Protein AF-A0A2P4YPI7-F1 (afdb_monomer_lite)

Organism: NCBI:txid4796

Sequence (105 aa):
MAAGLEGGWNIRLIFQPPNSPDMNVLDLVGTDDIIRAVLDAFQSMNSETLDTIFLTLHDCIRSILAVNGSNQYTLPHMDKLKRAGTLPVSLHCERSVYDSAVLKR

Foldseek 3Di:
DPPQPPPNHNDDDDDDDPPPCVPDPVNPPDDPVVVVVVVVVVVPDDVLVVQVVQQQVQVVVLQCLQVLNDPPGDRDDCVVCVVVVNRDSYDDRDPVSVCSNVVPD

InterPro domains:
  IPR036397 Ribonuclease H superfamily [G3DSA:3.30.420.10] (4-73)

pLDDT: mean 77.87, std 10.3, range [50.47, 92.38]

Secondary structure (DSSP, 8-state):
--TTTGGG------PPPTT-GGG-TTTT---HHHHHHHHHHHHHS-HHHHHHHHHHHHHHHHHHHHTTT-S--PPP-THHHHHTT---SS----HHHHHHHHTT-

Structure (mmCIF, N/CA/C/O backbone):
data_AF-A0A2P4YPI7-F1
#
_entry.id   AF-A0A2P4YPI7-F1
#
loop_
_atom_site.group_PDB
_atom_site.id
_atom_site.type_symbol
_atom_site.label_atom_id
_atom_site.label_alt_id
_atom_site.label_comp_id
_atom_site.label_asym_id
_atom_site.label_entity_id
_atom_site.label_seq_id
_atom_site.pdbx_PDB_ins_code
_atom_site.Cartn_x
_atom_site.Cartn_y
_atom_site.Cartn_z
_atom_site.occupancy
_atom_site.B_iso_or_equiv
_atom_site.auth_seq_id
_atom_site.auth_comp_id
_atom_site.auth_asym_id
_atom_site.auth_atom_id
_atom_site.pdbx_PDB_model_num
ATOM 1 N N . MET A 1 1 ? 7.577 -38.413 2.799 1.00 55.69 1 MET A N 1
ATOM 2 C CA . MET A 1 1 ? 6.857 -37.120 2.739 1.00 55.69 1 MET A CA 1
ATOM 3 C C . MET A 1 1 ? 5.368 -37.324 3.056 1.00 55.69 1 MET A C 1
ATOM 5 O O . MET A 1 1 ? 4.529 -37.012 2.228 1.00 55.69 1 MET A O 1
ATOM 9 N N . ALA A 1 2 ? 5.026 -37.888 4.222 1.00 63.84 2 ALA A N 1
ATOM 10 C CA . ALA A 1 2 ? 3.639 -38.285 4.526 1.00 63.84 2 ALA A CA 1
ATOM 11 C C . ALA A 1 2 ? 2.871 -37.250 5.375 1.00 63.84 2 ALA A C 1
ATOM 13 O O . ALA A 1 2 ? 1.708 -36.988 5.104 1.00 63.84 2 ALA A O 1
ATOM 14 N N . ALA A 1 3 ? 3.535 -36.591 6.331 1.00 73.12 3 ALA A N 1
ATOM 15 C CA . ALA A 1 3 ? 2.873 -35.698 7.291 1.00 73.12 3 ALA A CA 1
ATOM 16 C C . ALA A 1 3 ? 2.243 -34.429 6.676 1.00 73.12 3 ALA A C 1
ATOM 18 O O . ALA A 1 3 ? 1.295 -33.889 7.226 1.00 73.12 3 ALA A O 1
ATOM 19 N N . GLY A 1 4 ? 2.747 -33.942 5.536 1.00 79.12 4 GLY A N 1
ATOM 20 C CA . GLY A 1 4 ? 2.237 -32.718 4.895 1.00 79.12 4 GLY A CA 1
ATOM 21 C C . GLY A 1 4 ? 1.034 -32.923 3.971 1.00 79.12 4 GLY A C 1
ATOM 22 O O . GLY A 1 4 ? 0.544 -31.941 3.417 1.00 79.12 4 GLY A O 1
ATOM 23 N N . LEU A 1 5 ? 0.616 -34.179 3.771 1.00 82.56 5 LEU A N 1
ATOM 24 C CA . LEU A 1 5 ? -0.429 -34.583 2.821 1.00 82.56 5 LEU A CA 1
ATOM 25 C C . LEU A 1 5 ? -1.610 -35.311 3.479 1.00 82.56 5 LEU A C 1
ATOM 27 O O . LEU A 1 5 ? -2.612 -35.603 2.825 1.00 82.56 5 LEU A O 1
ATOM 31 N N . GLU A 1 6 ? -1.497 -35.631 4.765 1.00 84.00 6 GLU A N 1
ATOM 32 C CA . GLU A 1 6 ? -2.555 -36.297 5.516 1.00 84.00 6 GLU A CA 1
ATOM 33 C C . GLU A 1 6 ? -3.773 -35.373 5.656 1.00 84.00 6 GLU A C 1
ATOM 35 O O . GLU A 1 6 ? -3.616 -34.165 5.788 1.00 84.00 6 GLU A O 1
ATOM 40 N N . GLY A 1 7 ? -4.994 -35.911 5.576 1.00 84.56 7 GLY A N 1
ATOM 41 C CA . GLY A 1 7 ? -6.229 -35.132 5.753 1.00 84.56 7 GLY A CA 1
ATOM 42 C C . GLY A 1 7 ? -6.568 -34.129 4.637 1.00 84.56 7 GLY A C 1
ATOM 43 O O . GLY A 1 7 ? -7.423 -33.274 4.847 1.00 84.56 7 GLY A O 1
ATOM 44 N N . GLY A 1 8 ? -5.924 -34.210 3.464 1.00 87.94 8 GLY A N 1
ATOM 45 C CA . GLY A 1 8 ? -6.168 -33.296 2.335 1.00 87.94 8 GLY A CA 1
ATOM 46 C C . GLY A 1 8 ? -5.355 -32.000 2.383 1.00 87.94 8 GLY A C 1
ATOM 47 O O . GLY A 1 8 ? -5.553 -31.111 1.554 1.00 87.94 8 GLY A O 1
ATOM 48 N N . TRP A 1 9 ? -4.425 -31.891 3.330 1.00 80.94 9 TRP A N 1
ATOM 49 C CA . TRP A 1 9 ? -3.502 -30.768 3.411 1.00 80.94 9 TRP A CA 1
ATOM 50 C C . TRP A 1 9 ? -2.416 -30.870 2.328 1.00 80.94 9 TRP A C 1
ATOM 52 O O . TRP A 1 9 ? -2.112 -31.946 1.829 1.00 80.94 9 TRP A O 1
ATOM 62 N N . ASN A 1 10 ? -1.842 -29.738 1.915 1.00 87.25 10 ASN A N 1
ATOM 63 C CA . ASN A 1 10 ? -0.708 -29.687 0.982 1.00 87.25 10 ASN A CA 1
ATOM 64 C C . ASN A 1 10 ? 0.349 -28.738 1.541 1.00 87.25 10 ASN A C 1
ATOM 66 O O . ASN A 1 10 ? 0.548 -27.623 1.055 1.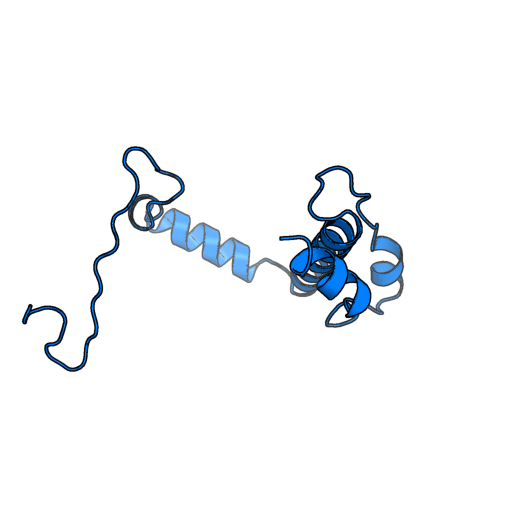00 87.25 10 ASN A O 1
ATOM 70 N N . ILE A 1 11 ? 0.965 -29.163 2.641 1.00 85.75 11 ILE A N 1
ATOM 71 C CA . ILE A 1 11 ? 1.916 -28.345 3.385 1.00 85.75 11 ILE A CA 1
ATOM 72 C C . ILE A 1 11 ? 3.256 -28.361 2.653 1.00 85.75 11 ILE A C 1
ATOM 74 O O . ILE A 1 11 ? 3.896 -29.403 2.501 1.00 85.75 11 ILE A O 1
ATOM 78 N N . ARG A 1 12 ? 3.691 -27.177 2.219 1.00 83.50 12 ARG A N 1
ATOM 79 C CA . ARG A 1 12 ? 4.991 -26.951 1.585 1.00 83.50 12 ARG A CA 1
ATOM 80 C C . ARG A 1 12 ? 5.854 -26.106 2.507 1.00 83.50 12 ARG A C 1
ATOM 82 O O . ARG A 1 12 ? 5.483 -24.987 2.844 1.00 83.50 12 ARG A O 1
ATOM 89 N N . LEU A 1 13 ? 7.005 -26.643 2.896 1.00 77.12 13 LEU A N 1
ATOM 90 C CA . LEU A 1 13 ? 8.005 -25.890 3.646 1.00 77.12 13 LEU A CA 1
ATOM 91 C C . LEU A 1 13 ? 8.797 -25.018 2.671 1.00 77.12 13 LEU A C 1
ATOM 93 O O . LEU A 1 13 ? 9.355 -25.524 1.697 1.00 77.12 13 LEU A O 1
ATOM 97 N N . ILE A 1 14 ? 8.840 -23.718 2.940 1.00 78.88 14 ILE A N 1
ATOM 98 C CA . ILE A 1 14 ? 9.695 -22.762 2.238 1.00 78.88 14 ILE A CA 1
ATOM 99 C C . ILE A 1 14 ? 10.772 -22.276 3.205 1.00 78.88 14 ILE A C 1
ATOM 101 O O . ILE A 1 14 ? 10.491 -22.008 4.372 1.00 78.88 14 ILE A O 1
ATOM 105 N N . PHE A 1 15 ? 12.017 -22.203 2.736 1.00 72.69 15 PHE A N 1
ATOM 106 C CA . PHE A 1 15 ? 13.115 -21.683 3.545 1.00 72.69 15 PHE A CA 1
ATOM 107 C C . PHE A 1 15 ? 12.974 -20.169 3.687 1.00 72.69 15 PHE A C 1
ATOM 109 O O . PHE A 1 15 ? 12.786 -19.472 2.689 1.00 72.69 15 PHE A O 1
ATOM 116 N N . GLN A 1 16 ? 13.090 -19.664 4.915 1.00 75.50 16 GLN A N 1
ATOM 117 C CA . GLN A 1 16 ? 13.230 -18.232 5.157 1.00 75.50 16 GLN A CA 1
ATOM 118 C C . GLN A 1 16 ? 14.714 -17.840 5.228 1.00 75.50 16 GLN A C 1
ATOM 120 O O . GLN A 1 16 ? 15.525 -18.617 5.743 1.00 75.50 16 GLN A O 1
ATOM 125 N N . PRO A 1 17 ? 15.089 -16.660 4.704 1.00 68.31 17 PRO A N 1
ATOM 126 C CA . PRO A 1 17 ? 16.455 -16.164 4.800 1.00 68.31 17 PRO A CA 1
ATOM 127 C C . PRO A 1 17 ? 16.851 -15.897 6.269 1.00 68.31 17 PRO A C 1
ATOM 129 O O . PRO A 1 17 ? 16.066 -15.307 7.015 1.00 68.31 17 PRO A O 1
ATOM 132 N N . PRO A 1 18 ? 18.056 -16.311 6.713 1.00 66.06 18 PRO A N 1
ATOM 133 C CA . PRO A 1 18 ? 18.526 -16.045 8.073 1.00 66.06 18 PRO A CA 1
ATOM 134 C C . PRO A 1 18 ? 18.647 -14.532 8.341 1.00 66.06 18 PRO A C 1
ATOM 136 O O . PRO A 1 18 ? 19.009 -13.771 7.447 1.00 66.06 18 PRO A O 1
ATOM 139 N N . ASN A 1 19 ? 18.351 -14.099 9.576 1.00 63.75 19 ASN A N 1
ATOM 140 C CA . ASN A 1 19 ? 18.341 -12.692 10.023 1.00 63.75 19 ASN A CA 1
ATOM 141 C C . ASN A 1 19 ? 17.408 -11.754 9.232 1.00 63.75 19 ASN A C 1
ATOM 143 O O . ASN A 1 19 ? 17.752 -10.600 8.991 1.00 63.75 19 ASN A O 1
ATOM 147 N N . SER A 1 20 ? 16.224 -12.229 8.842 1.00 66.19 20 SER A N 1
ATOM 148 C CA . SER A 1 20 ? 15.203 -11.406 8.175 1.00 66.19 20 SER A CA 1
ATOM 149 C C . SER A 1 20 ? 13.976 -11.201 9.078 1.00 66.19 20 SER A C 1
ATOM 151 O O . SER A 1 20 ? 12.931 -11.798 8.815 1.00 66.19 20 SER A O 1
ATOM 153 N N . PRO A 1 21 ? 14.087 -10.394 10.154 1.00 60.19 21 PRO A N 1
ATOM 154 C CA . PRO A 1 21 ? 12.990 -10.166 11.101 1.00 60.19 21 PRO A CA 1
ATOM 155 C C . PRO A 1 21 ? 11.750 -9.568 10.419 1.00 60.19 21 PRO A C 1
ATOM 157 O O . PRO A 1 21 ? 10.631 -9.938 10.754 1.00 60.19 21 PRO A O 1
ATOM 160 N N . ASP A 1 22 ? 11.942 -8.756 9.374 1.00 61.34 22 ASP A N 1
ATOM 161 C CA . ASP A 1 22 ? 10.863 -8.153 8.575 1.00 61.34 22 ASP A CA 1
ATOM 162 C C . ASP A 1 22 ? 10.048 -9.176 7.755 1.00 61.34 22 ASP A C 1
ATOM 164 O O . ASP A 1 22 ? 9.006 -8.847 7.192 1.00 61.34 22 ASP A O 1
ATOM 168 N N . MET A 1 23 ? 10.531 -10.419 7.655 1.00 57.75 23 MET A N 1
ATOM 169 C CA . MET A 1 23 ? 9.943 -11.502 6.859 1.00 57.75 23 MET A CA 1
ATOM 170 C C . MET A 1 23 ? 9.415 -12.657 7.727 1.00 57.75 23 MET A C 1
ATOM 172 O O . MET A 1 23 ? 8.847 -13.614 7.190 1.00 57.75 23 MET A O 1
ATOM 176 N N . ASN A 1 24 ? 9.590 -12.597 9.053 1.00 62.97 24 ASN A N 1
ATOM 177 C CA . ASN A 1 24 ? 9.104 -13.626 9.964 1.00 62.97 24 ASN A CA 1
ATOM 178 C C . ASN A 1 24 ? 7.663 -13.321 10.403 1.00 62.97 24 ASN A C 1
ATOM 180 O O . ASN A 1 24 ? 7.408 -12.459 11.239 1.00 62.97 24 ASN A O 1
ATOM 184 N N . VAL A 1 25 ? 6.707 -14.078 9.858 1.00 59.06 25 VAL A N 1
ATOM 185 C CA . VAL A 1 25 ? 5.279 -13.982 10.214 1.00 59.06 25 VAL A CA 1
ATOM 186 C C . VAL A 1 25 ? 5.032 -14.286 11.700 1.00 59.06 25 VAL A C 1
ATOM 188 O O . VAL A 1 25 ? 4.085 -13.756 12.275 1.00 59.06 25 VAL A O 1
ATOM 191 N N . LEU A 1 26 ? 5.874 -15.110 12.335 1.00 59.56 26 LEU A N 1
ATOM 192 C CA . LEU A 1 26 ? 5.732 -15.487 13.747 1.00 59.56 26 LEU A CA 1
ATOM 193 C C . LEU A 1 26 ? 6.278 -14.428 14.718 1.00 59.56 26 LEU A C 1
ATOM 195 O O . LEU A 1 26 ? 5.798 -14.368 15.846 1.00 59.56 26 LEU A O 1
ATOM 199 N N . ASP A 1 27 ? 7.199 -13.559 14.288 1.00 58.06 27 ASP A N 1
ATOM 200 C CA . ASP A 1 27 ? 7.745 -12.482 15.138 1.00 58.06 27 ASP A CA 1
ATOM 201 C C . ASP A 1 27 ? 6.836 -11.239 15.187 1.00 58.06 27 ASP A C 1
ATOM 203 O O . ASP A 1 27 ? 7.055 -10.333 15.989 1.00 58.06 27 ASP A O 1
ATOM 207 N N . LEU A 1 28 ? 5.774 -11.208 14.374 1.00 55.19 28 LEU A N 1
ATOM 208 C CA . LEU A 1 28 ? 4.727 -10.179 14.405 1.00 55.19 28 LEU A CA 1
ATOM 209 C C . LEU A 1 28 ? 3.599 -10.489 15.406 1.00 55.19 28 LEU A C 1
ATOM 211 O O . LEU A 1 28 ? 2.702 -9.665 15.587 1.00 55.19 28 LEU A O 1
ATOM 215 N N . VAL A 1 29 ? 3.615 -11.653 16.068 1.00 60.00 29 VAL A N 1
ATOM 216 C CA . VAL A 1 29 ? 2.555 -12.063 17.006 1.00 60.00 29 VAL A CA 1
ATOM 217 C C . VAL A 1 29 ? 2.866 -11.540 18.410 1.00 60.00 29 VAL A C 1
ATOM 219 O O . VAL A 1 29 ? 3.136 -12.285 19.350 1.00 60.00 29 VAL A O 1
ATOM 222 N N . GLY A 1 30 ? 2.868 -10.217 18.542 1.00 61.31 30 GLY A N 1
ATOM 223 C CA . GLY A 1 30 ? 2.919 -9.544 19.832 1.00 61.31 30 GLY A CA 1
ATOM 224 C C . GLY A 1 30 ? 1.514 -9.445 20.428 1.00 61.31 30 GLY A C 1
ATOM 225 O O . GLY A 1 30 ? 0.604 -9.037 19.724 1.00 61.31 30 GLY A O 1
ATOM 226 N N . THR A 1 31 ? 1.378 -9.883 21.683 1.00 69.06 31 THR A N 1
ATOM 227 C CA . THR A 1 31 ? 0.348 -9.604 22.714 1.00 69.06 31 THR A CA 1
ATOM 228 C C . THR A 1 31 ? -1.089 -9.226 22.294 1.00 69.06 31 THR A C 1
ATOM 230 O O . THR A 1 31 ? -1.326 -8.390 21.429 1.00 69.06 31 THR A O 1
ATOM 233 N N . ASP A 1 32 ? -2.089 -9.744 23.023 1.00 77.50 32 ASP A N 1
ATOM 234 C CA . ASP A 1 32 ? -3.520 -9.406 22.848 1.00 77.50 32 ASP A CA 1
ATOM 235 C C . ASP A 1 32 ? -3.796 -7.896 22.735 1.00 77.50 32 ASP A C 1
ATOM 237 O O . ASP A 1 32 ? -4.741 -7.478 22.070 1.00 77.50 32 ASP A O 1
ATOM 241 N N . ASP A 1 33 ? -2.961 -7.066 23.358 1.00 77.62 33 ASP A N 1
ATOM 242 C CA . ASP A 1 33 ? -3.066 -5.611 23.313 1.00 77.62 33 ASP A CA 1
ATOM 243 C C . ASP A 1 33 ? -2.719 -5.017 21.942 1.00 77.62 33 ASP A C 1
ATOM 245 O O . ASP A 1 33 ? -3.375 -4.069 21.517 1.00 77.62 33 ASP A O 1
ATOM 249 N N . ILE A 1 34 ? -1.753 -5.582 21.207 1.00 82.62 34 ILE A N 1
ATOM 250 C CA . ILE A 1 34 ? -1.466 -5.165 19.825 1.00 82.62 34 ILE A CA 1
ATOM 251 C C . ILE A 1 34 ? -2.609 -5.606 18.915 1.00 82.62 34 ILE A C 1
ATOM 253 O O . ILE A 1 34 ? -3.060 -4.822 18.082 1.00 82.62 34 ILE A O 1
ATOM 257 N N . ILE A 1 35 ? -3.131 -6.822 19.104 1.00 85.25 35 ILE A N 1
ATOM 258 C CA . ILE A 1 35 ? -4.289 -7.309 18.342 1.00 85.25 35 ILE A CA 1
ATOM 259 C C . ILE A 1 35 ? -5.492 -6.381 18.559 1.00 85.25 35 ILE A C 1
ATOM 261 O O . ILE A 1 35 ? -6.114 -5.948 17.590 1.00 85.25 35 ILE A O 1
ATOM 265 N N . ARG A 1 36 ? -5.792 -6.019 19.813 1.00 87.69 36 ARG A N 1
ATOM 266 C CA . ARG A 1 36 ? -6.854 -5.058 20.152 1.00 87.69 36 ARG A CA 1
ATOM 267 C C . ARG A 1 36 ? -6.596 -3.689 19.537 1.00 87.69 36 ARG A C 1
ATOM 269 O O . ARG A 1 36 ? -7.478 -3.168 18.870 1.00 87.69 36 ARG A O 1
ATOM 276 N N . ALA A 1 37 ? -5.390 -3.143 19.684 1.00 89.31 37 ALA A N 1
ATOM 277 C CA . ALA A 1 37 ? -5.046 -1.837 19.131 1.00 89.31 37 ALA A CA 1
ATOM 278 C C . ALA A 1 37 ? -5.193 -1.792 17.600 1.00 89.31 37 ALA A C 1
ATOM 280 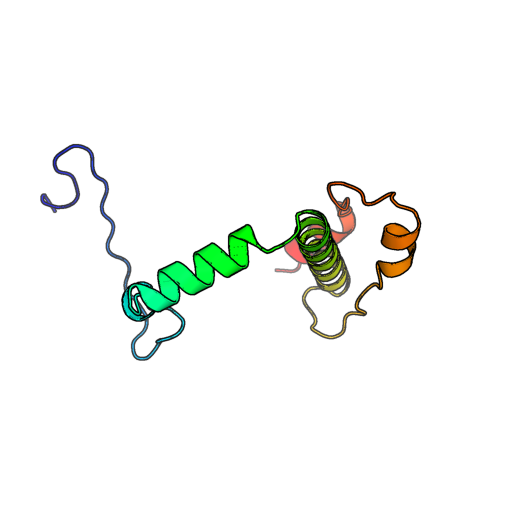O O . ALA A 1 37 ? -5.694 -0.809 17.060 1.00 89.31 37 ALA A O 1
ATOM 281 N N . VAL A 1 38 ? -4.801 -2.859 16.894 1.00 88.06 38 VAL A N 1
ATOM 282 C CA . VAL A 1 38 ? -4.977 -2.971 15.438 1.00 88.06 38 VAL A CA 1
ATOM 283 C C . VAL A 1 38 ? -6.457 -3.076 15.069 1.00 88.06 38 VAL A C 1
ATOM 285 O O . VAL A 1 38 ? -6.890 -2.411 14.130 1.00 88.06 38 VAL A O 1
ATOM 288 N N . LEU A 1 39 ? -7.244 -3.871 15.800 1.00 90.19 39 LEU A N 1
ATOM 289 C CA . LEU A 1 39 ? -8.686 -3.990 15.566 1.00 90.19 39 LEU A CA 1
ATOM 290 C C . LEU A 1 39 ? -9.419 -2.669 15.825 1.00 90.19 39 LEU A C 1
ATOM 292 O O . LEU A 1 39 ? -10.248 -2.274 15.008 1.00 90.19 39 LEU A O 1
ATOM 296 N N . ASP A 1 40 ? -9.080 -1.959 16.899 1.00 92.38 40 ASP A N 1
ATOM 297 C CA . ASP A 1 40 ? -9.650 -0.651 17.229 1.00 92.38 40 ASP A CA 1
ATOM 298 C C . ASP A 1 40 ? -9.261 0.399 16.182 1.00 92.38 40 ASP A C 1
ATOM 300 O O . ASP A 1 40 ? -10.106 1.166 15.713 1.00 92.38 40 ASP A O 1
ATOM 304 N N . ALA A 1 41 ? -7.998 0.411 15.744 1.00 89.69 41 ALA A N 1
ATOM 305 C CA . ALA A 1 41 ? -7.542 1.277 14.660 1.00 89.69 41 ALA A CA 1
ATOM 306 C C . ALA A 1 41 ? -8.276 0.968 13.345 1.00 89.69 41 ALA A C 1
ATOM 308 O O . ALA A 1 41 ? -8.681 1.883 12.636 1.00 89.69 41 ALA A O 1
ATOM 309 N N . PHE A 1 42 ? -8.499 -0.310 13.034 1.00 86.31 42 PHE A N 1
ATOM 310 C CA . PHE A 1 42 ? -9.242 -0.723 11.846 1.00 86.31 42 PHE A CA 1
ATOM 311 C C . PHE A 1 42 ? -10.717 -0.302 11.911 1.00 86.31 42 PHE A C 1
ATOM 313 O O . PHE A 1 42 ? -11.233 0.245 10.942 1.00 86.31 42 PHE A O 1
ATOM 320 N N . GLN A 1 43 ? -11.388 -0.508 13.049 1.00 88.19 43 GLN A N 1
ATOM 321 C CA . GLN A 1 43 ? -12.798 -0.139 13.230 1.00 88.19 43 GLN A CA 1
ATOM 322 C C . GLN A 1 43 ? -13.020 1.377 13.287 1.00 88.19 43 GLN A C 1
ATOM 324 O O . GLN A 1 43 ? -14.052 1.863 12.829 1.00 88.19 43 GLN A O 1
ATOM 329 N N . SER A 1 44 ? -12.071 2.128 13.849 1.00 90.50 44 SER A N 1
ATOM 330 C CA . SER A 1 44 ? -12.132 3.595 13.909 1.00 90.50 44 SER A CA 1
ATOM 331 C C . SER A 1 44 ? -11.768 4.276 12.587 1.00 90.50 44 SER A C 1
ATOM 333 O O . SER A 1 44 ? -12.063 5.459 12.398 1.00 90.50 44 SER A O 1
ATOM 335 N N . MET A 1 45 ? -11.144 3.552 11.656 1.00 86.94 45 MET A N 1
ATOM 336 C CA . MET A 1 45 ? -10.765 4.085 10.356 1.00 86.94 45 MET A CA 1
ATOM 337 C C . MET A 1 45 ? -12.000 4.288 9.476 1.00 86.94 45 MET A C 1
ATOM 339 O O . MET A 1 45 ? -12.799 3.381 9.258 1.00 86.94 45 MET A O 1
ATOM 343 N N . ASN A 1 46 ? -12.154 5.495 8.933 1.00 85.25 46 ASN A N 1
ATOM 344 C CA . ASN A 1 46 ? -13.268 5.791 8.040 1.00 85.25 46 ASN A CA 1
ATOM 345 C C . ASN A 1 46 ? -13.025 5.195 6.638 1.00 85.25 46 ASN A C 1
ATOM 347 O O . ASN A 1 46 ? -11.901 5.204 6.123 1.00 85.25 46 ASN A O 1
ATOM 351 N N . SER A 1 47 ? -14.091 4.693 6.009 1.00 81.81 47 SER A N 1
ATOM 352 C CA . SER A 1 47 ? -14.023 4.065 4.682 1.00 81.81 47 SER A CA 1
ATOM 353 C C . SER A 1 47 ? -13.513 5.027 3.605 1.00 81.81 47 SER A C 1
ATOM 355 O O . SER A 1 47 ? -12.724 4.630 2.756 1.00 81.81 47 SER A O 1
ATOM 357 N N . GLU A 1 48 ? -13.853 6.315 3.694 1.00 80.81 48 GLU A N 1
ATOM 358 C CA . GLU A 1 48 ? -13.387 7.345 2.754 1.00 80.81 48 GLU A CA 1
ATOM 359 C C . GLU A 1 48 ? -11.855 7.525 2.769 1.00 80.81 48 GLU A C 1
ATOM 361 O O . GLU A 1 48 ? -11.225 7.819 1.747 1.00 80.81 48 GLU A O 1
ATOM 366 N N . THR A 1 49 ? -11.221 7.335 3.928 1.00 82.00 49 THR A N 1
ATOM 367 C CA . THR A 1 49 ? -9.764 7.388 4.100 1.00 82.00 49 THR A CA 1
ATOM 368 C C . THR A 1 49 ? -9.127 6.161 3.471 1.00 82.00 49 THR A C 1
ATOM 370 O O . THR A 1 49 ? -8.115 6.305 2.787 1.00 82.00 49 THR A O 1
ATOM 373 N N . LEU A 1 50 ? -9.736 4.982 3.615 1.00 82.38 50 LEU A N 1
ATOM 374 C CA . LEU A 1 50 ? -9.273 3.772 2.935 1.00 82.38 50 LEU A CA 1
ATOM 375 C C . LEU A 1 50 ? -9.367 3.908 1.414 1.00 82.38 50 LEU A C 1
ATOM 377 O O . LEU A 1 50 ? -8.370 3.669 0.734 1.00 82.38 50 LEU A O 1
ATOM 381 N N . ASP A 1 51 ? -10.497 4.385 0.890 1.00 84.06 51 ASP A N 1
ATOM 382 C CA . ASP A 1 51 ? -10.679 4.622 -0.547 1.00 84.06 51 ASP A CA 1
ATOM 383 C C . ASP A 1 51 ? -9.629 5.599 -1.080 1.00 84.06 51 ASP A C 1
ATOM 385 O O . ASP A 1 51 ? -9.011 5.390 -2.123 1.00 84.06 51 ASP A O 1
ATOM 389 N N . THR A 1 52 ? -9.337 6.645 -0.309 1.00 82.00 52 THR A N 1
ATOM 390 C CA . THR A 1 52 ? -8.267 7.585 -0.643 1.00 82.00 52 THR A CA 1
ATOM 391 C C . THR A 1 52 ? -6.910 6.911 -0.731 1.00 82.00 52 THR A C 1
ATOM 393 O O . THR A 1 52 ? -6.175 7.140 -1.693 1.00 82.00 52 THR A O 1
ATOM 396 N N . ILE A 1 53 ? -6.533 6.173 0.315 1.00 84.06 53 ILE A N 1
ATOM 397 C CA . ILE A 1 53 ? -5.218 5.539 0.412 1.00 84.06 53 ILE A CA 1
ATOM 398 C C . ILE A 1 53 ? -5.063 4.562 -0.751 1.00 84.06 53 ILE A C 1
ATOM 400 O O . ILE A 1 53 ? -4.032 4.568 -1.421 1.00 84.06 53 ILE A O 1
ATOM 404 N N . PHE A 1 54 ? -6.113 3.796 -1.045 1.00 85.25 54 PHE A N 1
ATOM 405 C CA . PHE A 1 54 ? -6.136 2.839 -2.140 1.00 85.25 54 PHE A CA 1
ATOM 406 C C . PHE A 1 54 ? -5.960 3.510 -3.509 1.00 85.25 54 PHE A C 1
ATOM 408 O O . PHE A 1 54 ? -5.110 3.092 -4.298 1.00 85.25 54 PHE A O 1
ATOM 415 N N . LEU A 1 55 ? -6.684 4.600 -3.784 1.00 84.81 55 LEU A N 1
ATOM 416 C CA . LEU A 1 55 ? -6.525 5.342 -5.039 1.00 84.81 55 LEU A CA 1
ATOM 417 C C . LEU A 1 55 ? -5.165 6.028 -5.145 1.00 84.81 55 LEU A C 1
ATOM 419 O O . LEU A 1 55 ? -4.566 6.025 -6.217 1.00 84.81 55 LEU A O 1
ATOM 423 N N . THR A 1 56 ? -4.656 6.575 -4.042 1.00 85.75 56 THR A N 1
ATOM 424 C CA . THR A 1 56 ? -3.319 7.184 -4.001 1.00 85.75 56 THR A CA 1
ATOM 425 C C . THR A 1 56 ? -2.257 6.136 -4.323 1.00 85.75 56 THR A C 1
ATOM 427 O O . THR A 1 56 ? -1.386 6.381 -5.152 1.00 85.75 56 THR A O 1
ATOM 430 N N . LEU A 1 57 ? -2.366 4.938 -3.742 1.00 86.44 57 LEU A N 1
ATOM 431 C CA . LEU A 1 57 ? -1.478 3.817 -4.035 1.00 86.44 57 LEU A CA 1
ATOM 432 C C . LEU A 1 57 ? -1.549 3.402 -5.511 1.00 86.44 57 LEU A C 1
ATOM 434 O O . LEU A 1 57 ? -0.509 3.233 -6.148 1.00 86.44 57 LEU A O 1
ATOM 438 N N . HIS A 1 58 ? -2.753 3.269 -6.071 1.00 86.75 58 HIS A N 1
ATOM 439 C CA . HIS A 1 58 ? -2.932 2.968 -7.494 1.00 86.75 58 HIS A CA 1
ATOM 440 C C . HIS A 1 58 ? -2.255 4.005 -8.395 1.00 86.75 58 HIS A C 1
ATOM 442 O O . HIS A 1 58 ? -1.650 3.643 -9.407 1.00 86.75 58 HIS A O 1
ATOM 448 N N . ASP A 1 59 ? -2.335 5.284 -8.035 1.00 86.06 59 ASP A N 1
ATOM 449 C CA . ASP A 1 59 ? -1.737 6.348 -8.832 1.00 86.06 59 ASP A CA 1
ATOM 450 C C . ASP A 1 59 ? -0.209 6.383 -8.688 1.00 86.06 59 ASP A C 1
ATOM 452 O O . ASP A 1 59 ? 0.496 6.543 -9.682 1.00 86.06 59 ASP A O 1
ATOM 456 N N . CYS A 1 60 ? 0.328 6.093 -7.496 1.00 86.75 60 CYS A N 1
ATOM 457 C CA . CYS A 1 60 ? 1.762 5.852 -7.307 1.00 86.75 60 CYS A CA 1
ATOM 458 C C . CYS A 1 60 ? 2.265 4.721 -8.214 1.00 86.75 60 CYS A C 1
ATOM 460 O O . CYS A 1 60 ? 3.262 4.890 -8.913 1.00 86.75 60 CYS A O 1
ATOM 462 N N . ILE A 1 61 ? 1.562 3.584 -8.249 1.00 87.12 61 ILE A N 1
ATOM 463 C CA . ILE A 1 61 ? 1.934 2.438 -9.091 1.00 87.12 61 ILE A CA 1
ATOM 464 C C . ILE A 1 61 ? 1.913 2.830 -10.574 1.00 87.12 61 ILE A C 1
ATOM 466 O O . ILE A 1 61 ? 2.860 2.526 -11.298 1.00 87.12 61 ILE A O 1
ATOM 470 N N . ARG A 1 62 ? 0.881 3.551 -11.035 1.00 86.94 62 ARG A N 1
ATOM 471 C CA . ARG A 1 62 ? 0.814 4.074 -12.413 1.00 86.94 62 ARG A CA 1
ATOM 472 C C . ARG A 1 62 ? 2.003 4.976 -12.737 1.00 86.94 62 ARG A C 1
ATOM 474 O O . ARG A 1 62 ? 2.614 4.804 -13.791 1.00 86.94 62 ARG A O 1
ATOM 481 N N . SER A 1 63 ? 2.348 5.896 -11.839 1.00 86.75 63 SER A N 1
ATOM 482 C CA . SER A 1 63 ? 3.481 6.806 -12.017 1.00 86.75 63 SER A CA 1
ATOM 483 C C . SER A 1 63 ? 4.815 6.062 -12.076 1.00 86.75 63 SER A C 1
ATOM 485 O O . SER A 1 63 ? 5.632 6.359 -12.943 1.00 86.75 63 SER A O 1
ATOM 487 N N . ILE A 1 64 ? 5.016 5.054 -11.221 1.00 89.00 64 ILE A N 1
ATOM 488 C CA . ILE A 1 64 ? 6.213 4.200 -11.225 1.00 89.00 64 ILE A CA 1
ATOM 489 C C . ILE A 1 64 ? 6.328 3.428 -12.543 1.00 89.00 64 ILE A C 1
ATOM 491 O O . ILE A 1 64 ? 7.401 3.389 -13.149 1.00 89.00 64 ILE A O 1
ATOM 495 N N . LEU A 1 65 ? 5.229 2.834 -13.017 1.00 88.69 65 LEU A N 1
ATOM 496 C CA . LEU A 1 65 ? 5.209 2.116 -14.293 1.00 88.69 65 LEU A CA 1
ATOM 497 C C . LEU A 1 65 ? 5.547 3.050 -15.462 1.00 88.69 65 LEU A C 1
ATOM 499 O O . LEU A 1 65 ? 6.355 2.686 -16.315 1.00 88.69 65 LEU A O 1
ATOM 503 N N . ALA A 1 66 ? 5.015 4.276 -15.463 1.00 86.00 66 ALA A N 1
ATOM 504 C CA . ALA A 1 66 ? 5.303 5.274 -16.493 1.00 86.00 66 ALA A CA 1
ATOM 505 C C . ALA A 1 66 ? 6.793 5.666 -16.562 1.00 86.00 66 ALA A C 1
ATOM 507 O O . ALA A 1 66 ? 7.295 5.982 -17.640 1.00 86.00 66 ALA A O 1
ATOM 508 N N . VAL A 1 67 ? 7.522 5.596 -15.441 1.00 88.88 67 VAL A N 1
ATOM 509 C CA . VAL A 1 67 ? 8.977 5.835 -15.384 1.00 88.88 67 VAL A CA 1
ATOM 510 C C . VAL A 1 67 ? 9.807 4.543 -15.358 1.00 88.88 67 VAL A C 1
ATOM 512 O O . VAL A 1 67 ? 10.977 4.565 -14.979 1.00 88.88 67 VAL A O 1
ATOM 515 N N . ASN A 1 68 ? 9.236 3.417 -15.799 1.00 86.19 68 ASN A N 1
ATOM 516 C CA . ASN A 1 68 ? 9.894 2.105 -15.891 1.00 86.19 68 ASN A CA 1
ATOM 517 C C . ASN A 1 68 ? 10.490 1.604 -14.562 1.00 86.19 68 ASN A C 1
ATOM 519 O O . ASN A 1 68 ? 11.599 1.075 -14.536 1.00 86.19 68 ASN A O 1
ATOM 523 N N . GLY A 1 69 ? 9.784 1.792 -13.446 1.00 84.62 69 GLY A N 1
ATOM 524 C CA . GLY A 1 69 ? 10.242 1.312 -12.138 1.00 84.62 69 GLY A CA 1
ATOM 525 C C . GLY A 1 69 ? 11.260 2.218 -11.442 1.00 84.62 69 GLY A C 1
ATOM 526 O O . GLY A 1 69 ? 11.777 1.849 -10.392 1.00 84.62 69 GLY A O 1
ATOM 527 N N . SER A 1 70 ? 11.561 3.394 -12.002 1.00 84.94 70 SER A N 1
ATOM 528 C CA . SER A 1 70 ? 12.404 4.394 -11.341 1.00 84.94 70 SER A CA 1
ATOM 529 C C . SER A 1 70 ? 11.719 4.985 -10.104 1.00 84.94 70 SER A C 1
ATOM 531 O O . SER A 1 70 ? 10.507 5.188 -10.079 1.00 84.94 70 SER A O 1
ATOM 533 N N . ASN A 1 71 ? 12.518 5.355 -9.101 1.00 85.12 71 ASN A N 1
ATOM 534 C CA . ASN A 1 71 ? 12.050 6.080 -7.914 1.00 85.12 71 ASN A CA 1
ATOM 535 C C . ASN A 1 71 ? 11.842 7.584 -8.170 1.00 85.12 71 ASN A C 1
ATOM 537 O O . ASN A 1 71 ? 11.359 8.298 -7.296 1.00 85.12 71 ASN A O 1
ATOM 541 N N . GLN A 1 72 ? 12.208 8.082 -9.354 1.00 83.94 72 GLN A N 1
ATOM 542 C CA . GLN A 1 72 ? 11.998 9.474 -9.755 1.00 83.94 72 GLN A CA 1
ATOM 543 C C . GLN A 1 72 ? 10.629 9.642 -10.423 1.00 83.94 72 GLN A C 1
ATOM 545 O O . GLN A 1 72 ? 10.537 9.899 -11.622 1.00 83.94 72 GLN A O 1
ATOM 550 N N . TYR A 1 73 ? 9.560 9.478 -9.648 1.00 82.31 73 TYR A N 1
ATOM 551 C CA . TYR A 1 73 ? 8.195 9.722 -10.104 1.00 82.31 73 TYR A CA 1
ATOM 552 C C . TYR A 1 73 ? 7.559 10.872 -9.324 1.00 82.31 73 TYR A C 1
ATOM 554 O O . TYR A 1 73 ? 7.860 11.108 -8.154 1.00 82.31 73 TYR A O 1
ATOM 562 N N . THR A 1 74 ? 6.666 11.610 -9.979 1.00 77.88 74 THR A N 1
ATOM 563 C CA . THR A 1 74 ? 5.878 12.645 -9.310 1.00 77.88 74 THR A CA 1
ATOM 564 C C . THR A 1 74 ? 4.683 11.996 -8.634 1.00 77.88 74 THR A C 1
ATOM 566 O O . THR A 1 74 ? 3.954 11.232 -9.268 1.00 77.88 74 THR A O 1
ATOM 569 N N . LEU A 1 75 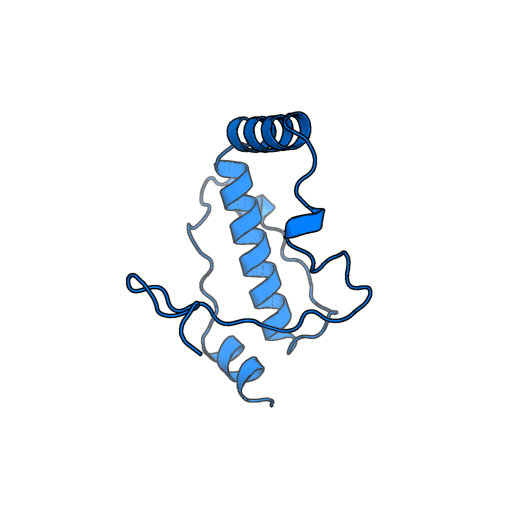? 4.477 12.313 -7.356 1.00 76.25 75 LEU A N 1
ATOM 570 C CA . LEU A 1 75 ? 3.270 11.924 -6.641 1.00 76.25 75 LEU A CA 1
ATOM 571 C C . LEU A 1 75 ? 2.093 12.778 -7.134 1.00 76.25 75 LEU A C 1
ATOM 573 O O . LEU A 1 75 ? 2.110 14.000 -6.960 1.00 76.25 75 LEU A O 1
ATOM 577 N N . PRO A 1 76 ? 1.072 12.170 -7.745 1.00 67.56 76 PRO A N 1
ATOM 578 C CA . PRO A 1 76 ? -0.120 12.894 -8.155 1.00 67.56 76 PRO A CA 1
ATOM 579 C C . PRO A 1 76 ? -0.963 13.266 -6.921 1.00 67.56 76 PRO A C 1
ATOM 581 O O . PRO A 1 76 ? -1.233 12.447 -6.045 1.00 67.56 76 PRO A O 1
ATOM 584 N N . HIS A 1 77 ? -1.356 14.540 -6.816 1.00 69.94 77 HIS A N 1
ATOM 585 C CA . HIS A 1 77 ? -2.192 15.043 -5.720 1.00 69.94 77 HIS A CA 1
ATOM 586 C C . HIS A 1 77 ? -3.686 14.910 -6.052 1.00 69.94 77 HIS A C 1
ATOM 588 O O . HIS A 1 77 ? -4.228 15.665 -6.862 1.00 69.94 77 HIS A O 1
ATOM 594 N N . MET A 1 78 ? -4.363 13.983 -5.367 1.00 67.06 78 MET A N 1
ATOM 595 C CA . MET A 1 78 ? -5.782 13.635 -5.567 1.00 67.06 78 MET A CA 1
ATOM 596 C C . MET A 1 78 ? -6.774 14.514 -4.777 1.00 67.06 78 MET A C 1
ATOM 598 O O . MET A 1 78 ? -7.987 14.289 -4.813 1.00 67.06 78 MET A O 1
ATOM 602 N N . ASP A 1 79 ? -6.292 15.563 -4.104 1.00 65.00 79 ASP A N 1
ATOM 603 C CA . ASP A 1 79 ? -7.097 16.444 -3.242 1.00 65.00 79 ASP A CA 1
ATOM 604 C C . ASP A 1 79 ? -8.268 17.125 -3.960 1.00 65.00 79 ASP A C 1
ATOM 606 O O . ASP A 1 79 ? -9.301 17.410 -3.351 1.00 65.00 79 ASP A O 1
ATOM 610 N N . LYS A 1 80 ? -8.135 17.383 -5.266 1.00 63.88 80 LYS A N 1
ATOM 611 C CA . LYS A 1 80 ? -9.201 18.014 -6.057 1.00 63.88 80 LYS A CA 1
ATOM 612 C C . LYS A 1 80 ? -10.404 17.087 -6.257 1.00 63.88 80 LYS A C 1
ATOM 614 O O . LYS A 1 80 ? -11.533 17.562 -6.191 1.00 63.88 80 LYS A O 1
ATOM 619 N N . LEU A 1 81 ? -10.175 15.785 -6.449 1.00 63.44 81 LEU A N 1
ATOM 620 C CA . LEU A 1 81 ? -11.239 14.791 -6.654 1.00 63.44 81 LEU A CA 1
ATOM 621 C C . LEU A 1 81 ? -11.979 14.476 -5.350 1.00 63.44 81 LEU A C 1
ATOM 623 O O . LEU A 1 81 ? -13.203 14.362 -5.353 1.00 63.44 81 LEU A O 1
ATOM 627 N N . LYS A 1 82 ? -11.255 14.456 -4.222 1.00 65.62 82 LYS A N 1
ATOM 628 C CA . LYS A 1 82 ? -11.850 14.387 -2.877 1.00 65.62 82 LYS A CA 1
ATOM 629 C C . LYS A 1 82 ? -12.850 15.494 -2.612 1.00 65.62 82 LYS A C 1
ATOM 631 O O . LYS A 1 82 ? -13.979 15.224 -2.224 1.00 65.62 82 LYS A O 1
ATOM 636 N N . ARG A 1 83 ? -12.439 16.746 -2.828 1.00 67.00 83 ARG A N 1
ATOM 637 C CA . ARG A 1 83 ? -13.291 17.914 -2.557 1.00 67.00 83 ARG A CA 1
ATOM 638 C C . ARG A 1 83 ? -14.539 17.950 -3.436 1.00 67.00 83 ARG A C 1
ATOM 640 O O . ARG A 1 83 ? -15.528 18.555 -3.047 1.00 67.00 83 ARG A O 1
ATOM 647 N N . ALA A 1 84 ? -14.490 17.305 -4.599 1.00 72.06 84 ALA A N 1
ATOM 648 C CA . ALA A 1 84 ? -15.611 17.197 -5.521 1.00 72.06 84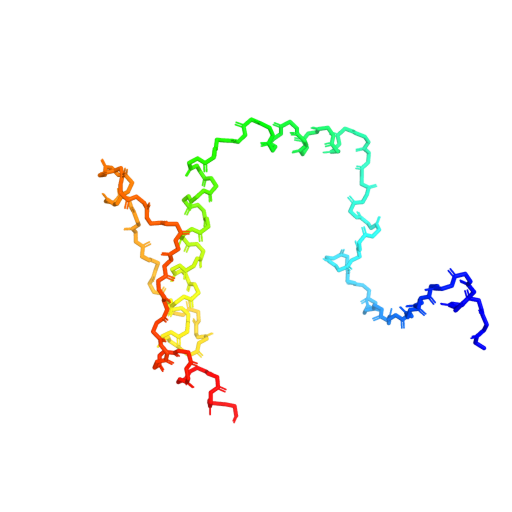 ALA A CA 1
ATOM 649 C C . ALA A 1 84 ? -16.544 16.003 -5.230 1.00 72.06 84 ALA A C 1
ATOM 651 O O . ALA A 1 84 ? -17.531 15.848 -5.942 1.00 72.06 84 ALA A O 1
ATOM 652 N N . GLY A 1 85 ? -16.241 15.145 -4.244 1.00 68.38 85 GLY A N 1
ATOM 653 C CA . GLY A 1 85 ? -17.063 13.973 -3.906 1.00 68.38 85 GLY A CA 1
ATOM 654 C C . GLY A 1 85 ? -17.159 12.923 -5.021 1.00 68.38 85 GLY A C 1
ATOM 655 O O . GLY A 1 85 ? -18.091 12.128 -5.045 1.00 68.38 85 GLY A O 1
ATOM 656 N N . THR A 1 86 ? -16.222 12.933 -5.970 1.00 73.44 86 THR A N 1
ATOM 657 C CA . THR A 1 86 ? -16.247 12.103 -7.188 1.00 73.44 86 THR A CA 1
ATOM 658 C C . THR A 1 86 ? -15.051 11.155 -7.228 1.00 73.44 86 THR A C 1
ATOM 660 O O . THR A 1 86 ? -14.388 11.011 -8.255 1.00 73.44 86 THR A O 1
ATOM 663 N N . LEU A 1 87 ? -14.736 10.518 -6.092 1.00 73.75 87 LEU A N 1
ATOM 664 C CA . LEU A 1 87 ? -13.684 9.504 -6.061 1.00 73.75 87 LEU A CA 1
ATOM 665 C C . LEU A 1 87 ? -14.116 8.289 -6.897 1.00 73.75 87 LEU A C 1
ATOM 667 O O . LEU A 1 87 ? -15.159 7.698 -6.618 1.00 73.75 87 LEU A O 1
ATOM 671 N N . PRO A 1 88 ? -13.338 7.894 -7.917 1.00 77.94 88 PRO A N 1
ATOM 672 C CA . PRO A 1 88 ? -13.590 6.648 -8.624 1.00 77.94 88 PRO A CA 1
ATOM 673 C C . PRO A 1 88 ? -13.258 5.454 -7.719 1.00 77.94 88 PRO A C 1
ATOM 675 O O . PRO A 1 88 ? -12.367 5.539 -6.888 1.00 77.94 88 PRO A O 1
ATOM 678 N N . VAL A 1 89 ? -13.912 4.309 -7.920 1.00 78.44 89 VAL A N 1
ATOM 679 C CA . VAL A 1 89 ? -13.609 3.069 -7.168 1.00 78.44 89 VAL A CA 1
ATOM 680 C C . VAL A 1 89 ? -12.235 2.494 -7.549 1.00 78.44 89 VAL A C 1
ATOM 682 O O . VAL A 1 89 ? -11.596 1.791 -6.774 1.00 78.44 89 VAL A O 1
ATOM 685 N N . SER A 1 90 ? -11.755 2.790 -8.760 1.00 79.00 90 SER A N 1
ATOM 686 C CA . SER A 1 90 ? -10.436 2.376 -9.240 1.00 79.00 90 SER A CA 1
ATOM 687 C C . SER A 1 90 ? -9.888 3.350 -10.284 1.00 79.00 90 SER A C 1
ATOM 689 O O . SER A 1 90 ? -10.643 4.018 -10.991 1.00 79.00 90 SER A O 1
ATOM 691 N N . LEU A 1 91 ? -8.559 3.430 -10.388 1.00 81.75 91 LEU A N 1
ATOM 692 C CA . LEU A 1 91 ? -7.867 4.191 -11.432 1.00 81.75 91 LEU A CA 1
ATOM 693 C C . LEU A 1 91 ? -7.479 3.282 -12.596 1.00 81.75 91 LEU A C 1
ATOM 695 O O . LEU A 1 91 ? -7.004 2.169 -12.380 1.00 81.75 91 LEU A O 1
ATOM 699 N N . HIS A 1 92 ? -7.638 3.777 -13.825 1.00 84.38 92 HIS A N 1
ATOM 700 C CA . HIS A 1 92 ? -7.653 2.907 -14.998 1.00 84.38 92 HIS A CA 1
ATOM 701 C C . HIS A 1 92 ? -6.361 2.117 -15.282 1.00 84.38 92 HIS A C 1
ATOM 703 O O . HIS A 1 92 ? -6.479 0.954 -15.542 1.00 84.38 92 HIS A O 1
ATOM 709 N N . CYS A 1 93 ? -5.145 2.635 -15.242 1.00 82.75 93 CYS A N 1
ATOM 710 C CA . CYS A 1 93 ? -3.926 2.008 -15.836 1.00 82.75 93 CYS A CA 1
ATOM 711 C C . CYS A 1 93 ? -4.033 1.659 -17.342 1.00 82.75 93 CYS A C 1
ATOM 713 O O . CYS A 1 93 ? -4.614 0.654 -17.747 1.00 82.75 93 CYS A O 1
ATOM 715 N N . GLU A 1 94 ? -3.419 2.495 -18.187 1.00 87.75 94 GLU A N 1
ATOM 716 C CA . GLU A 1 94 ? -3.369 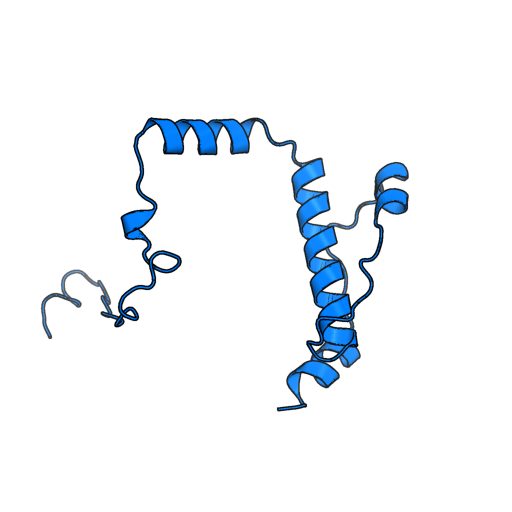2.218 -19.622 1.00 87.75 94 GLU A CA 1
ATOM 717 C C . GLU A 1 94 ? -2.491 1.003 -19.930 1.00 87.75 94 GLU A C 1
ATOM 719 O O . GLU A 1 94 ? -1.390 0.852 -19.395 1.00 87.75 94 GLU A O 1
ATOM 724 N N . ARG A 1 95 ? -2.958 0.162 -20.858 1.00 85.62 95 ARG A N 1
ATOM 725 C CA . ARG A 1 95 ? -2.244 -1.048 -21.280 1.00 85.62 95 ARG A CA 1
ATOM 726 C C . ARG A 1 95 ? -0.868 -0.743 -21.879 1.00 85.62 95 ARG A C 1
ATOM 728 O O . ARG A 1 95 ? 0.075 -1.465 -21.598 1.00 85.62 95 ARG A O 1
ATOM 735 N N . SER A 1 96 ? -0.735 0.366 -22.603 1.00 87.00 96 SER A N 1
ATOM 736 C CA . SER A 1 96 ? 0.540 0.860 -23.144 1.00 87.00 96 SER A CA 1
ATOM 737 C C . SER A 1 96 ? 1.610 1.048 -22.057 1.00 87.00 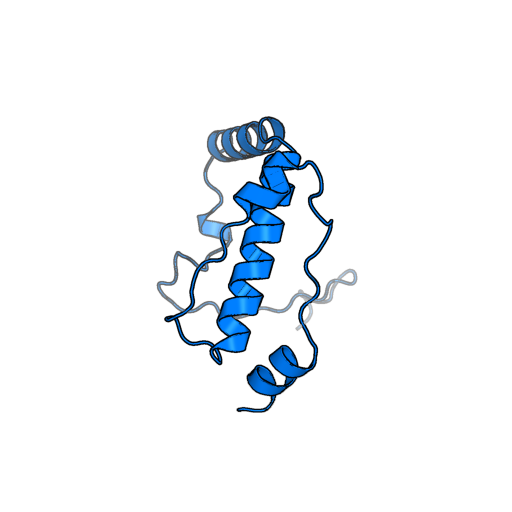96 SER A C 1
ATOM 739 O O . SER A 1 96 ? 2.751 0.623 -22.229 1.00 87.00 96 SER A O 1
ATOM 741 N N . VAL A 1 97 ? 1.232 1.642 -20.921 1.00 85.19 97 VAL A N 1
ATOM 742 C CA . VAL A 1 97 ? 2.118 1.888 -19.775 1.00 85.19 97 VAL A CA 1
ATOM 743 C C . VAL A 1 97 ? 2.547 0.566 -19.145 1.00 85.19 97 VAL A C 1
ATOM 745 O O . VAL A 1 97 ? 3.737 0.351 -18.925 1.00 85.19 97 VAL A O 1
ATOM 748 N N . TYR A 1 98 ? 1.597 -0.343 -18.922 1.00 85.69 98 TYR A N 1
ATOM 749 C CA . TYR A 1 98 ? 1.879 -1.678 -18.397 1.00 85.69 98 TYR A CA 1
ATOM 750 C C . TYR A 1 98 ? 2.828 -2.466 -19.311 1.00 85.69 98 TYR A C 1
ATOM 752 O O . TYR A 1 98 ? 3.872 -2.937 -18.860 1.00 85.69 98 TYR A O 1
ATOM 760 N N . ASP A 1 99 ? 2.507 -2.548 -20.602 1.00 86.00 99 ASP A N 1
ATOM 761 C CA . ASP A 1 99 ? 3.290 -3.295 -21.586 1.00 86.00 99 ASP A CA 1
ATOM 762 C C . ASP A 1 99 ? 4.717 -2.737 -21.682 1.00 86.00 99 ASP A C 1
ATOM 764 O O . ASP A 1 99 ? 5.684 -3.497 -21.675 1.00 86.00 99 ASP A O 1
ATOM 768 N N . SER A 1 100 ? 4.870 -1.408 -21.682 1.00 83.44 100 SER A N 1
ATOM 769 C CA . SER A 1 100 ? 6.183 -0.755 -21.742 1.00 83.44 100 SER A CA 1
ATOM 770 C C . SER A 1 100 ? 7.078 -1.039 -20.528 1.00 83.44 100 SER A C 1
ATOM 772 O O . SER A 1 100 ? 8.301 -1.076 -20.670 1.00 83.44 100 SER A O 1
ATOM 774 N N . ALA A 1 101 ? 6.481 -1.272 -19.355 1.00 81.62 101 ALA A N 1
ATOM 775 C CA . ALA A 1 101 ? 7.196 -1.577 -18.121 1.00 81.62 101 ALA A CA 1
ATOM 776 C C . ALA A 1 101 ? 7.507 -3.077 -17.978 1.00 81.62 101 ALA A C 1
ATOM 778 O O . ALA A 1 101 ? 8.559 -3.442 -17.457 1.00 81.62 101 ALA A O 1
ATOM 779 N N . VAL A 1 102 ? 6.612 -3.954 -18.447 1.00 80.12 102 VAL A N 1
ATOM 780 C CA . VAL A 1 102 ? 6.744 -5.415 -18.307 1.00 80.12 102 VAL A CA 1
ATOM 781 C C . VAL A 1 102 ? 7.610 -6.033 -19.406 1.00 80.12 102 VAL A C 1
ATOM 783 O O . VAL A 1 102 ? 8.363 -6.966 -19.134 1.00 80.12 102 VAL A O 1
ATOM 786 N N . LEU A 1 103 ? 7.550 -5.505 -20.632 1.00 70.00 103 LEU A N 1
ATOM 787 C CA . LEU A 1 103 ? 8.287 -6.037 -21.787 1.00 70.00 103 LEU A CA 1
ATOM 788 C C . LEU A 1 103 ? 9.748 -5.562 -21.866 1.00 70.00 103 LEU A C 1
ATOM 790 O O . LEU A 1 103 ? 10.465 -5.955 -22.779 1.00 70.00 103 LEU A O 1
ATOM 794 N N . LYS A 1 104 ? 10.207 -4.735 -20.919 1.00 59.31 104 LYS A N 1
ATOM 795 C CA . LYS A 1 104 ? 11.598 -4.252 -20.822 1.00 59.31 104 LYS A CA 1
ATOM 796 C C . LYS A 1 104 ? 12.545 -5.177 -20.034 1.00 59.31 104 LYS A C 1
ATOM 798 O O . LYS A 1 104 ? 13.621 -4.729 -19.643 1.00 59.31 104 LYS A O 1
ATOM 803 N N . ARG A 1 105 ? 12.156 -6.431 -19.778 1.00 50.47 105 ARG A N 1
ATOM 804 C CA . ARG A 1 105 ? 13.026 -7.435 -19.140 1.00 50.47 105 ARG A CA 1
ATOM 805 C C . ARG A 1 105 ? 14.014 -8.067 -20.109 1.00 50.47 105 ARG A C 1
ATOM 807 O O . ARG A 1 105 ? 13.588 -8.409 -21.232 1.00 50.47 105 ARG A O 1
#

Radius of gyration: 20.59 Å; chains: 1; bounding box: 36×56×46 Å